Protein AF-A0A429BXT5-F1 (afdb_monomer_lite)

pLDDT: mean 96.31, std 5.53, range [62.06, 98.44]

Radius of gyration: 14.23 Å; chains: 1; bounding box: 34×28×32 Å

Sequence (48 aa):
MTAGLTVARSGALTTVQDAGRPGHAHLGVPRSGALDAPAMRLANRLLG

Foldseek 3Di:
DDDDDDPPDQPPDDDDFDQADPPCVVVVDDRTGDPPPVVVVVVVVVVD

Secondary structure (DSSP, 8-state):
-------S---S------S--TT-GGGT----S-SSHHHHHHHHHTT-

Structure (mmCIF, N/CA/C/O backbone):
data_AF-A0A429BXT5-F1
#
_entry.id   AF-A0A429BXT5-F1
#
loop_
_atom_site.group_PDB
_atom_site.id
_atom_site.type_symbol
_atom_site.label_atom_id
_atom_site.label_alt_id
_atom_site.label_comp_id
_atom_site.label_asym_id
_atom_site.label_entity_id
_atom_site.label_seq_id
_atom_site.pdbx_PDB_ins_code
_atom_site.Cartn_x
_atom_site.Cartn_y
_atom_site.Cartn_z
_atom_site.occupancy
_atom_site.B_iso_or_equiv
_atom_site.auth_seq_id
_atom_site.auth_comp_id
_atom_site.auth_asym_id
_atom_site.auth_atom_id
_atom_site.pdbx_PDB_model_num
ATOM 1 N N . MET A 1 1 ? -26.357 -12.015 2.849 1.00 62.06 1 MET A N 1
ATOM 2 C CA . MET A 1 1 ? -25.908 -10.738 3.446 1.00 62.06 1 MET A CA 1
ATOM 3 C C . MET A 1 1 ? -24.586 -10.379 2.800 1.00 62.06 1 MET A C 1
ATOM 5 O O . MET A 1 1 ? -23.735 -11.254 2.724 1.00 62.06 1 MET A O 1
ATOM 9 N N . THR A 1 2 ? -24.426 -9.159 2.297 1.00 87.81 2 THR A N 1
ATOM 10 C CA . THR A 1 2 ? -23.173 -8.726 1.659 1.00 87.81 2 THR A CA 1
ATOM 11 C C . THR A 1 2 ? -22.393 -7.893 2.666 1.00 87.81 2 THR A C 1
ATOM 13 O O . THR A 1 2 ? -22.928 -6.916 3.185 1.00 87.81 2 THR A O 1
ATOM 16 N N . ALA A 1 3 ? -21.162 -8.290 2.985 1.00 90.75 3 ALA A N 1
ATOM 17 C CA . ALA A 1 3 ? -20.286 -7.476 3.821 1.00 90.75 3 ALA A CA 1
ATOM 18 C C . ALA A 1 3 ? -19.709 -6.313 2.994 1.00 90.75 3 ALA A C 1
ATOM 20 O O . ALA A 1 3 ? -19.374 -6.494 1.824 1.00 90.75 3 ALA A O 1
ATOM 21 N N . GLY A 1 4 ? -19.593 -5.132 3.603 1.00 94.12 4 GLY A N 1
ATOM 22 C CA . GLY A 1 4 ? -19.025 -3.932 2.986 1.00 94.12 4 GLY A CA 1
ATOM 23 C C . GLY A 1 4 ? -18.220 -3.108 3.992 1.00 94.12 4 GLY A C 1
ATOM 24 O O . GLY A 1 4 ? -18.426 -3.227 5.199 1.00 94.12 4 GLY A O 1
ATOM 25 N N . LEU A 1 5 ? -17.298 -2.283 3.487 1.00 95.62 5 LEU A N 1
ATOM 26 C CA . LEU A 1 5 ? -16.441 -1.396 4.278 1.00 95.62 5 LEU A CA 1
ATOM 27 C C . LEU A 1 5 ? -16.632 0.059 3.822 1.00 95.62 5 LEU A C 1
ATOM 29 O O . LEU A 1 5 ? -16.554 0.341 2.628 1.00 95.62 5 LEU A O 1
ATOM 33 N N . THR A 1 6 ? -16.819 0.981 4.770 1.00 97.19 6 THR A N 1
ATOM 34 C CA . THR A 1 6 ? -16.909 2.428 4.506 1.00 97.19 6 THR A CA 1
ATOM 35 C C . THR A 1 6 ? -15.643 3.131 4.991 1.00 97.19 6 THR A C 1
ATOM 37 O O . THR A 1 6 ? -15.262 3.006 6.154 1.00 97.19 6 THR A O 1
ATOM 40 N 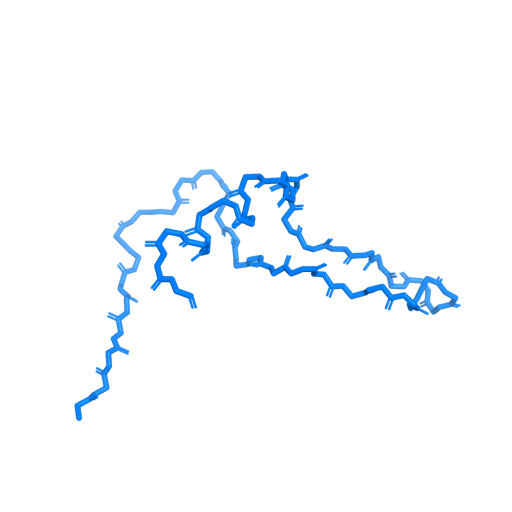N . VAL A 1 7 ? -14.995 3.906 4.117 1.00 97.12 7 VAL A N 1
ATOM 41 C CA . VAL A 1 7 ? -13.798 4.685 4.470 1.00 97.12 7 VAL A CA 1
ATOM 42 C C . VAL A 1 7 ? -14.209 5.957 5.212 1.00 97.12 7 VAL A C 1
ATOM 44 O O . VAL A 1 7 ? -14.658 6.920 4.600 1.00 97.12 7 VAL A O 1
ATOM 47 N N . ALA A 1 8 ? -14.022 5.982 6.532 1.00 97.94 8 ALA A N 1
ATOM 48 C CA . ALA A 1 8 ? -14.264 7.182 7.340 1.00 97.94 8 ALA A CA 1
ATOM 49 C C . ALA A 1 8 ? -13.135 8.231 7.215 1.00 97.94 8 ALA A C 1
ATOM 51 O O . ALA A 1 8 ? -13.377 9.428 7.359 1.00 97.94 8 ALA A O 1
ATOM 52 N N . ARG A 1 9 ? -11.891 7.790 6.961 1.00 97.81 9 ARG A N 1
ATOM 53 C CA . ARG A 1 9 ? -10.703 8.637 6.743 1.0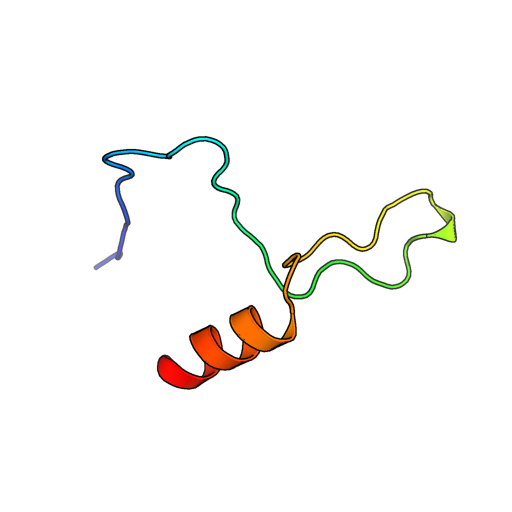0 97.81 9 ARG A CA 1
ATOM 54 C C . ARG A 1 9 ? -9.616 7.850 6.001 1.00 97.81 9 ARG A C 1
ATOM 56 O O . ARG A 1 9 ? -9.317 6.729 6.392 1.00 97.81 9 ARG A O 1
ATOM 63 N N . SER A 1 10 ? -8.994 8.440 4.978 1.00 96.81 10 SER A N 1
ATOM 64 C CA . SER A 1 10 ? -8.035 7.757 4.087 1.00 96.81 10 SER A CA 1
ATOM 65 C C . SER A 1 10 ? -6.551 7.954 4.422 1.00 96.81 10 SER A C 1
ATOM 67 O O . SER A 1 10 ? -5.712 7.270 3.847 1.00 96.81 10 SER A O 1
ATOM 69 N N . GLY A 1 11 ? -6.189 8.893 5.302 1.00 97.25 11 GLY A N 1
ATOM 70 C CA . GLY A 1 11 ? -4.784 9.285 5.494 1.00 97.25 11 GLY A CA 1
ATOM 71 C C . GLY A 1 11 ? -4.160 9.893 4.226 1.00 97.25 11 GLY A C 1
ATOM 72 O O . GLY A 1 11 ? -4.880 10.312 3.322 1.00 97.25 11 GLY A O 1
ATOM 73 N N . ALA A 1 12 ? -2.825 9.960 4.171 1.00 98.06 12 ALA A N 1
ATOM 74 C CA . ALA A 1 12 ? -2.103 10.587 3.057 1.00 98.06 12 ALA A CA 1
ATOM 75 C C . ALA A 1 12 ? -2.148 9.761 1.758 1.00 98.06 12 ALA A C 1
ATOM 77 O O . ALA A 1 12 ? -2.301 10.323 0.678 1.00 98.06 12 ALA A O 1
ATOM 78 N N . LEU A 1 13 ? -2.020 8.434 1.857 1.00 97.88 13 LEU A N 1
ATOM 79 C CA . LEU A 1 13 ? -2.070 7.525 0.713 1.00 97.88 13 LEU A CA 1
ATOM 80 C C . LEU A 1 13 ? -2.494 6.130 1.179 1.00 97.88 13 LEU A C 1
ATOM 82 O O . LEU A 1 13 ? -1.701 5.402 1.772 1.00 97.88 13 LEU A O 1
ATOM 86 N N . THR A 1 14 ? -3.737 5.756 0.881 1.00 97.50 14 THR A N 1
ATOM 87 C CA . THR A 1 14 ? -4.268 4.412 1.134 1.00 97.50 14 THR A CA 1
ATOM 88 C C . THR A 1 14 ? -4.656 3.788 -0.192 1.00 97.50 14 THR A C 1
ATOM 90 O O . THR A 1 14 ? -5.444 4.353 -0.946 1.00 97.50 14 THR A O 1
ATOM 93 N N . THR A 1 15 ? -4.089 2.623 -0.486 1.00 97.56 15 THR A N 1
ATOM 94 C CA . THR A 1 15 ? -4.342 1.890 -1.729 1.00 97.56 15 THR A CA 1
ATOM 95 C C . THR A 1 15 ? -4.640 0.435 -1.411 1.00 97.56 15 THR A C 1
ATOM 97 O O . THR A 1 15 ? -4.129 -0.109 -0.432 1.00 97.56 15 THR A O 1
ATOM 100 N N . VAL A 1 16 ? -5.460 -0.200 -2.245 1.00 97.44 16 VAL A N 1
ATOM 101 C CA . VAL A 1 16 ? -5.612 -1.655 -2.218 1.00 97.44 16 VAL A CA 1
ATOM 102 C C . VAL A 1 16 ? -4.378 -2.257 -2.879 1.00 97.44 16 VAL A C 1
ATOM 104 O O . VAL A 1 16 ? -4.037 -1.876 -3.998 1.00 97.44 16 VAL A O 1
ATOM 107 N N . GLN A 1 17 ? -3.703 -3.169 -2.184 1.00 98.19 17 GLN A N 1
ATOM 108 C CA . GLN A 1 17 ? -2.522 -3.864 -2.688 1.00 98.19 17 GLN A CA 1
ATOM 109 C C . GLN A 1 17 ? -2.657 -5.372 -2.496 1.00 98.19 17 GLN A C 1
ATOM 111 O O . GLN A 1 17 ? -3.265 -5.838 -1.534 1.00 98.19 17 GLN A O 1
ATOM 116 N N . ASP A 1 18 ? -2.052 -6.114 -3.416 1.00 97.69 18 ASP A N 1
ATOM 117 C CA . ASP A 1 18 ? -1.974 -7.571 -3.434 1.00 97.69 18 ASP A CA 1
ATOM 118 C C . ASP A 1 18 ? -0.516 -8.025 -3.671 1.00 97.69 18 ASP A C 1
ATOM 120 O O . ASP A 1 18 ? 0.441 -7.279 -3.430 1.00 97.69 18 ASP A O 1
ATOM 124 N N . ALA A 1 19 ? -0.324 -9.262 -4.139 1.00 97.56 19 ALA A N 1
ATOM 125 C CA . ALA A 1 19 ? 0.992 -9.809 -4.473 1.00 97.56 19 ALA A CA 1
ATOM 126 C C . ALA A 1 19 ? 1.635 -9.191 -5.737 1.00 97.56 19 ALA A C 1
ATOM 128 O O . ALA A 1 19 ? 2.784 -9.509 -6.057 1.00 97.56 19 ALA A O 1
ATOM 129 N N . GLY A 1 20 ? 0.929 -8.306 -6.442 1.00 97.56 20 GLY A N 1
ATOM 130 C CA . GLY A 1 20 ? 1.391 -7.639 -7.649 1.00 97.56 20 GLY A CA 1
ATOM 131 C C . GLY A 1 20 ? 1.118 -8.423 -8.936 1.00 97.56 20 GLY A C 1
ATOM 132 O O . GLY A 1 20 ? 0.310 -9.345 -8.994 1.00 97.56 20 GLY A O 1
ATOM 133 N N . ARG A 1 21 ? 1.810 -8.018 -10.003 1.00 97.44 21 ARG A N 1
ATOM 134 C CA . ARG A 1 21 ? 1.648 -8.494 -11.387 1.00 97.44 21 ARG A CA 1
ATOM 135 C C . ARG A 1 21 ? 2.997 -8.816 -12.056 1.00 97.44 21 ARG A C 1
ATOM 137 O O . ARG A 1 21 ? 3.427 -8.112 -12.971 1.00 97.44 21 ARG A O 1
ATOM 144 N N . PRO A 1 22 ? 3.727 -9.848 -11.595 1.00 97.19 22 PRO A N 1
ATOM 145 C CA . PRO A 1 22 ? 4.988 -10.251 -12.221 1.00 97.19 22 PRO A CA 1
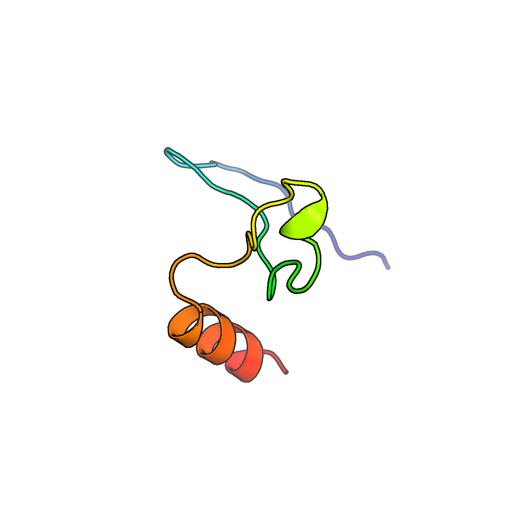ATOM 146 C C . PRO A 1 22 ? 4.786 -10.707 -13.681 1.00 97.19 22 PRO A C 1
ATOM 148 O O . PRO A 1 22 ? 3.671 -10.989 -14.110 1.00 97.19 22 PRO A O 1
ATOM 151 N N . GLY A 1 23 ? 5.868 -10.753 -14.466 1.00 97.75 23 GLY A N 1
ATOM 152 C CA . GLY A 1 23 ? 5.866 -11.274 -15.846 1.00 97.75 23 GLY A CA 1
ATOM 153 C C . GLY A 1 23 ? 5.566 -10.259 -16.959 1.00 97.75 23 GLY A C 1
ATOM 154 O O . GLY A 1 23 ? 5.868 -10.521 -18.119 1.00 97.75 23 GLY A O 1
ATOM 155 N N . HIS A 1 24 ? 5.069 -9.065 -16.630 1.00 98.06 24 HIS A N 1
ATOM 156 C CA . HIS A 1 24 ? 4.596 -8.089 -17.627 1.00 98.06 24 HIS A CA 1
ATOM 157 C C . HIS A 1 24 ? 5.581 -6.941 -17.917 1.00 98.06 24 HIS A C 1
ATOM 159 O O . HIS A 1 24 ? 5.248 -5.992 -18.623 1.00 98.06 24 HIS A O 1
ATOM 165 N N . ALA A 1 25 ? 6.817 -7.026 -17.414 1.00 97.94 25 ALA A N 1
ATOM 166 C CA . ALA A 1 25 ? 7.817 -5.967 -17.580 1.00 97.94 25 ALA A CA 1
ATOM 167 C C . ALA A 1 25 ? 8.176 -5.699 -19.055 1.00 97.94 25 ALA A C 1
ATOM 169 O O . ALA A 1 25 ? 8.465 -4.565 -19.417 1.00 97.94 25 ALA A O 1
ATOM 170 N N . HIS A 1 26 ? 8.091 -6.720 -19.915 1.00 97.88 26 HIS A N 1
ATOM 171 C CA . HIS A 1 26 ? 8.313 -6.597 -21.360 1.00 97.88 26 HIS A CA 1
ATOM 172 C C . HIS A 1 26 ? 7.271 -5.710 -22.067 1.00 97.88 26 HIS A C 1
ATOM 174 O O . HIS A 1 26 ? 7.522 -5.227 -23.164 1.00 97.88 26 HIS A O 1
ATOM 180 N N . LEU A 1 27 ? 6.125 -5.467 -21.424 1.00 98.31 27 LEU A N 1
ATOM 181 C CA . LEU A 1 27 ? 5.080 -4.546 -21.879 1.00 98.31 27 LEU A CA 1
ATOM 182 C C . LEU A 1 27 ? 5.165 -3.179 -21.176 1.00 98.31 27 LEU A C 1
ATOM 184 O O . LEU A 1 27 ? 4.262 -2.361 -21.315 1.00 98.31 27 LEU A O 1
ATOM 188 N N . GLY A 1 28 ? 6.199 -2.942 -20.361 1.00 97.94 28 GLY A N 1
ATOM 189 C CA . GLY A 1 28 ? 6.331 -1.734 -19.541 1.00 97.94 28 GLY A CA 1
ATOM 190 C C . GLY A 1 28 ? 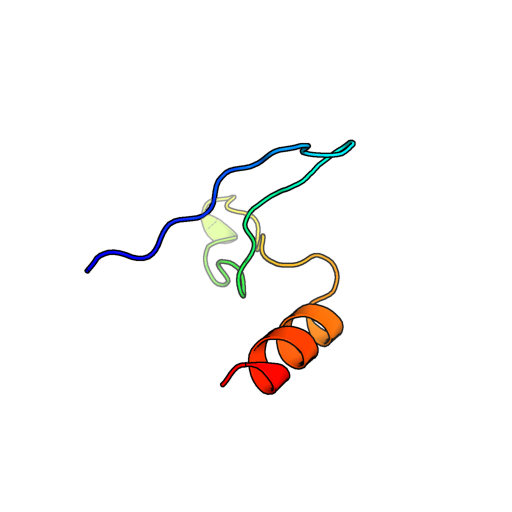5.442 -1.710 -18.293 1.00 97.94 28 GLY A C 1
ATOM 191 O O . GLY A 1 28 ? 5.342 -0.677 -17.633 1.00 97.94 28 GLY A O 1
ATOM 192 N N . VAL A 1 29 ? 4.800 -2.826 -17.931 1.00 98.12 29 VAL A N 1
ATOM 193 C CA . VAL A 1 29 ? 3.931 -2.892 -16.748 1.00 98.12 29 VAL A CA 1
ATOM 194 C C . VAL A 1 29 ? 4.772 -3.167 -15.492 1.00 98.12 29 VAL A C 1
ATOM 196 O O . VAL A 1 29 ? 5.477 -4.182 -15.435 1.00 98.12 29 VAL A O 1
ATOM 199 N N . PRO A 1 30 ? 4.707 -2.308 -14.455 1.00 96.94 30 PRO A N 1
ATOM 200 C CA . PRO A 1 30 ? 5.475 -2.502 -13.231 1.00 96.94 30 PRO A CA 1
ATOM 201 C C . PRO A 1 30 ? 4.904 -3.640 -12.377 1.00 96.94 30 PRO A C 1
ATOM 203 O O . PRO A 1 30 ? 3.711 -3.942 -12.425 1.00 96.94 30 PRO A O 1
ATOM 206 N N . ARG A 1 31 ? 5.744 -4.220 -11.507 1.00 96.94 31 ARG A N 1
ATOM 207 C CA . ARG A 1 31 ? 5.343 -5.327 -10.618 1.00 96.94 31 ARG A CA 1
ATOM 208 C C . ARG A 1 31 ? 4.203 -4.968 -9.660 1.00 96.94 31 ARG A C 1
ATOM 210 O O . ARG A 1 31 ? 3.412 -5.852 -9.364 1.00 96.94 31 ARG A O 1
ATOM 217 N N . SER A 1 32 ? 4.087 -3.711 -9.211 1.00 97.81 32 SER A N 1
ATOM 218 C CA . SER A 1 32 ? 3.071 -3.276 -8.230 1.00 97.81 32 SER A CA 1
ATOM 219 C C . SER A 1 32 ? 3.070 -4.154 -6.958 1.00 97.81 32 SER A C 1
ATOM 221 O O . SER A 1 32 ? 4.102 -4.741 -6.626 1.00 97.81 32 SER A O 1
ATOM 223 N N . GLY A 1 33 ? 1.936 -4.223 -6.258 1.00 97.81 33 GLY A N 1
ATOM 224 C CA . GLY A 1 33 ? 1.765 -4.965 -5.015 1.00 97.81 33 GLY A CA 1
ATOM 225 C C . GLY A 1 33 ? 2.219 -4.193 -3.778 1.00 97.81 33 GLY A C 1
ATOM 226 O O . GLY A 1 33 ? 2.651 -3.038 -3.851 1.00 97.81 33 GLY A O 1
ATOM 227 N N . ALA A 1 34 ? 2.112 -4.850 -2.624 1.00 98.19 34 ALA A N 1
ATOM 228 C CA . ALA A 1 34 ? 2.506 -4.257 -1.352 1.00 98.19 34 ALA A CA 1
ATOM 229 C C . ALA A 1 34 ? 3.985 -3.833 -1.356 1.00 98.19 34 ALA A C 1
ATOM 231 O O . ALA A 1 34 ? 4.865 -4.612 -1.729 1.00 98.19 34 ALA A O 1
ATOM 232 N N . LEU A 1 35 ? 4.251 -2.610 -0.880 1.00 97.69 35 LEU A N 1
ATOM 233 C CA . LEU A 1 35 ? 5.611 -2.090 -0.706 1.00 97.69 35 LEU A CA 1
ATOM 234 C C . LEU A 1 35 ? 6.430 -2.981 0.247 1.00 97.69 35 LEU A C 1
ATOM 236 O O . LEU A 1 35 ? 7.575 -3.309 -0.049 1.00 97.69 35 LEU A O 1
ATOM 240 N N . ASP A 1 36 ? 5.810 -3.414 1.349 1.00 98.31 36 ASP A N 1
ATOM 241 C CA . ASP A 1 36 ? 6.345 -4.399 2.294 1.00 98.31 36 ASP A CA 1
ATOM 242 C C . ASP A 1 36 ? 5.599 -5.734 2.134 1.00 98.31 36 ASP A C 1
ATOM 244 O O . ASP A 1 36 ? 4.565 -6.006 2.755 1.00 98.31 36 ASP A O 1
ATOM 248 N N . ALA A 1 37 ? 6.115 -6.574 1.238 1.00 97.50 37 ALA A N 1
ATOM 249 C CA . ALA A 1 37 ? 5.527 -7.877 0.959 1.00 97.50 37 ALA A CA 1
ATOM 250 C C . ALA A 1 37 ? 5.575 -8.850 2.164 1.00 97.50 37 ALA A C 1
ATOM 252 O O . ALA A 1 37 ? 4.595 -9.576 2.361 1.00 97.50 37 ALA A O 1
ATOM 253 N N . PRO A 1 38 ? 6.655 -8.918 2.976 1.00 98.44 38 PRO A N 1
ATOM 254 C CA . PRO A 1 38 ? 6.638 -9.660 4.238 1.00 98.44 38 PRO A CA 1
ATOM 255 C C . PRO A 1 38 ? 5.497 -9.260 5.185 1.00 98.44 38 PRO A C 1
ATOM 257 O O . PRO A 1 38 ? 4.793 -10.152 5.667 1.00 98.44 38 PRO A O 1
ATOM 260 N N . ALA A 1 39 ? 5.272 -7.962 5.408 1.00 98.44 39 ALA A N 1
ATOM 261 C CA . ALA A 1 39 ? 4.207 -7.482 6.291 1.00 98.44 39 ALA A CA 1
ATOM 262 C C . ALA A 1 39 ? 2.810 -7.838 5.760 1.00 98.44 39 ALA A C 1
ATOM 264 O O . ALA A 1 39 ? 1.985 -8.355 6.513 1.00 98.44 39 ALA A O 1
ATOM 265 N N . MET A 1 40 ? 2.564 -7.660 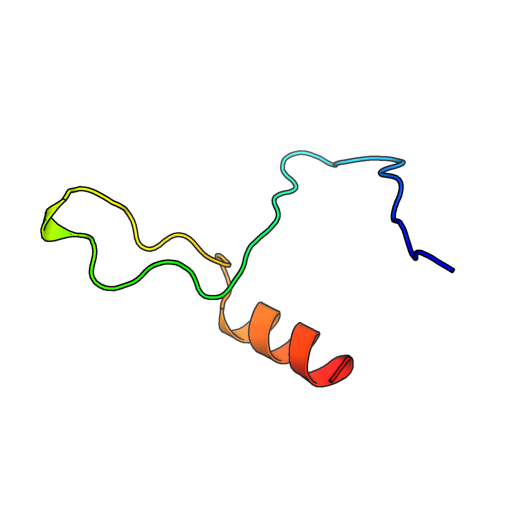4.456 1.00 98.31 40 MET A N 1
ATOM 266 C CA . MET A 1 40 ? 1.302 -8.076 3.827 1.00 98.31 40 MET A CA 1
ATOM 267 C C . MET A 1 40 ? 1.039 -9.578 4.021 1.00 98.31 40 MET A C 1
ATOM 269 O O . MET A 1 40 ? -0.059 -9.977 4.404 1.00 98.31 40 MET A O 1
ATOM 273 N N . ARG A 1 41 ? 2.050 -10.431 3.795 1.00 98.06 41 ARG A N 1
ATOM 274 C CA . ARG A 1 41 ? 1.910 -11.884 3.992 1.00 98.06 41 ARG A CA 1
ATOM 275 C C . ARG A 1 41 ? 1.635 -12.250 5.446 1.00 98.06 41 ARG A C 1
ATOM 277 O O . ARG A 1 41 ? 0.907 -13.206 5.696 1.00 98.06 41 ARG A O 1
ATOM 284 N N . LEU A 1 42 ? 2.229 -11.539 6.404 1.00 98.38 42 LEU A N 1
ATOM 285 C CA . LEU A 1 42 ? 1.914 -11.733 7.817 1.00 98.38 42 LEU A CA 1
ATOM 286 C C . LEU A 1 42 ? 0.460 -11.346 8.108 1.00 98.38 42 LEU A C 1
ATOM 288 O O . LEU A 1 42 ? -0.251 -12.155 8.690 1.00 98.38 42 LEU A O 1
ATOM 292 N N . ALA A 1 43 ? 0.016 -10.170 7.658 1.00 98.12 43 ALA A N 1
ATOM 293 C CA . ALA A 1 43 ? -1.344 -9.684 7.880 1.00 98.12 43 ALA A CA 1
ATOM 294 C C . ALA A 1 43 ? -2.411 -10.637 7.317 1.00 98.12 43 ALA A C 1
ATOM 296 O O . ALA A 1 43 ? -3.346 -10.981 8.033 1.00 98.12 43 ALA A O 1
ATOM 297 N N . ASN A 1 44 ? -2.237 -11.130 6.086 1.00 97.94 44 ASN A N 1
ATOM 298 C CA . ASN A 1 44 ? -3.174 -12.092 5.497 1.00 97.94 44 ASN A CA 1
ATOM 299 C C . ASN A 1 44 ? -3.204 -13.406 6.291 1.00 97.94 44 ASN A C 1
ATOM 301 O O . ASN A 1 44 ? -4.279 -13.860 6.660 1.00 97.94 44 ASN A O 1
ATOM 305 N N . ARG A 1 45 ? -2.039 -13.960 6.673 1.00 97.94 45 ARG A N 1
ATOM 306 C CA . ARG A 1 45 ? -1.975 -15.196 7.480 1.00 97.94 45 ARG A CA 1
ATOM 307 C C . ARG A 1 45 ? -2.688 -15.099 8.831 1.00 97.94 45 ARG A C 1
ATOM 309 O O . ARG A 1 45 ? -3.061 -16.133 9.372 1.00 97.94 45 ARG A O 1
ATOM 316 N N . LEU A 1 46 ? -2.845 -13.899 9.392 1.00 98.31 46 LEU A N 1
ATOM 317 C CA . LEU A 1 46 ? -3.595 -13.702 10.637 1.00 98.31 46 LEU A CA 1
ATOM 318 C C . LEU A 1 46 ? -5.115 -13.837 10.446 1.00 98.31 46 LEU A C 1
ATOM 320 O O . LEU A 1 46 ? -5.819 -14.026 11.434 1.00 98.31 46 LEU A O 1
ATOM 324 N N . LEU A 1 47 ? -5.618 -13.725 9.213 1.00 96.25 47 LEU A N 1
ATOM 325 C CA . LEU A 1 47 ? -7.048 -13.741 8.887 1.00 96.25 47 LEU A CA 1
ATOM 326 C C . LEU A 1 47 ? -7.496 -15.004 8.130 1.00 96.25 47 LEU A C 1
ATOM 328 O O . LEU A 1 47 ? -8.694 -15.285 8.118 1.00 96.25 47 LEU A O 1
ATOM 332 N N . GLY A 1 48 ? -6.561 -15.765 7.547 1.00 86.75 48 GLY A N 1
ATOM 333 C CA . GLY A 1 48 ? -6.807 -17.025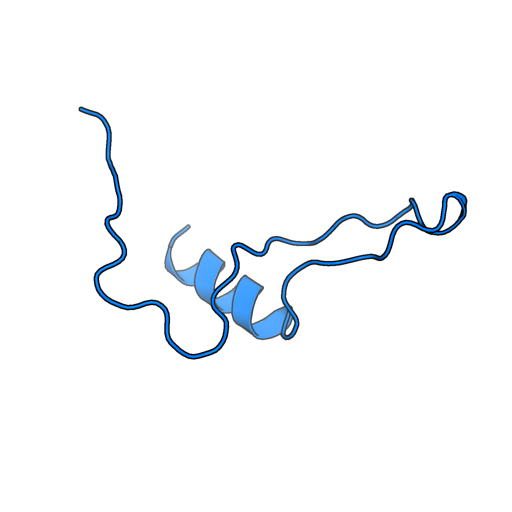 6.825 1.00 86.75 48 GLY A CA 1
ATOM 334 C C . GLY A 1 48 ? -6.355 -16.981 5.373 1.00 86.75 48 GLY A C 1
ATOM 335 O O . GLY A 1 48 ? -6.759 -17.901 4.633 1.00 86.75 48 GLY A O 1
#